Protein AF-A0A7K9TS84-F1 (afdb_monomer_lite)

Radius of gyration: 18.05 Å; chains: 1; bounding box: 31×57×30 Å

Secondary structure (DSSP, 8-state):
-HHHHHHHHHHHHHIIIIITTT-----TTHHHHHHHHHHHHHHHHHTT---TTPPTT-S---------

Organism: NCBI:txid176938

Foldseek 3Di:
DVLVVVLVVLCVCCCVPAVVVPHPDDRPSVVSCVVVVVVVVVVCVVVVPPPPPADDVGPPPPDPDDDD

pLDDT: mean 85.17, std 13.95, range [44.19, 96.0]

Structure (mmCIF, N/CA/C/O backbone):
data_AF-A0A7K9TS84-F1
#
_entry.id   AF-A0A7K9TS84-F1
#
loop_
_atom_site.group_PDB
_atom_site.id
_atom_site.type_symbol
_atom_site.label_atom_id
_atom_site.label_alt_id
_atom_site.label_comp_id
_atom_site.label_asym_id
_atom_site.label_entity_id
_atom_site.label_seq_id
_atom_site.pdbx_PDB_ins_code
_atom_site.Cartn_x
_atom_site.Cartn_y
_atom_site.Cartn_z
_atom_site.occupancy
_atom_site.B_iso_or_equiv
_atom_site.auth_seq_id
_atom_site.auth_comp_id
_atom_site.auth_asym_id
_atom_site.auth_atom_id
_atom_site.pdbx_PDB_model_num
ATOM 1 N N . THR A 1 1 ? -8.719 6.380 3.640 1.00 80.31 1 THR A N 1
ATOM 2 C CA . THR A 1 1 ? -7.887 7.266 4.484 1.00 80.31 1 THR A CA 1
ATOM 3 C C . THR A 1 1 ? -6.767 7.848 3.643 1.00 80.31 1 THR A C 1
ATOM 5 O O . THR A 1 1 ? -6.360 7.197 2.687 1.00 80.31 1 THR A O 1
ATOM 8 N N . GLU A 1 2 ? -6.274 9.045 3.976 1.00 89.56 2 GLU A N 1
ATOM 9 C CA . GLU A 1 2 ? -5.117 9.684 3.307 1.00 89.56 2 GLU A CA 1
ATOM 10 C C . GLU A 1 2 ? -3.909 8.731 3.235 1.00 89.56 2 GLU A C 1
ATOM 12 O O . GLU A 1 2 ? -3.337 8.532 2.169 1.00 89.56 2 GLU A O 1
ATOM 17 N N . LEU A 1 3 ? -3.638 8.011 4.331 1.00 91.38 3 LEU A N 1
ATOM 18 C CA . LEU A 1 3 ? -2.547 7.036 4.444 1.00 91.38 3 LEU A CA 1
ATOM 19 C C . LEU A 1 3 ? -2.591 5.917 3.384 1.00 91.38 3 LEU A C 1
ATOM 21 O O . LEU A 1 3 ? -1.551 5.504 2.881 1.00 91.38 3 LEU A O 1
ATOM 25 N N . LYS A 1 4 ? -3.793 5.444 3.017 1.00 92.19 4 LYS A N 1
ATOM 26 C CA . LYS A 1 4 ? -3.961 4.476 1.922 1.00 92.19 4 LYS A CA 1
ATOM 27 C C . LYS A 1 4 ? -3.565 5.099 0.585 1.00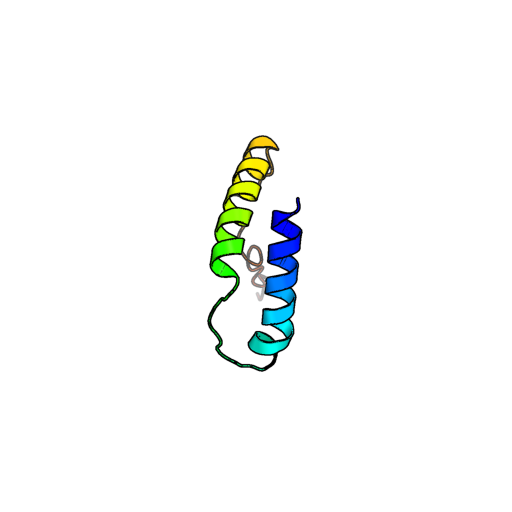 92.19 4 LYS A C 1
ATOM 29 O O . LYS A 1 4 ? -2.852 4.473 -0.186 1.00 92.19 4 LYS A O 1
ATOM 34 N N . ARG A 1 5 ? -4.031 6.324 0.317 1.00 94.62 5 ARG A N 1
ATOM 35 C CA . ARG A 1 5 ? -3.792 7.017 -0.956 1.00 94.62 5 ARG A CA 1
ATOM 36 C C . ARG A 1 5 ? -2.29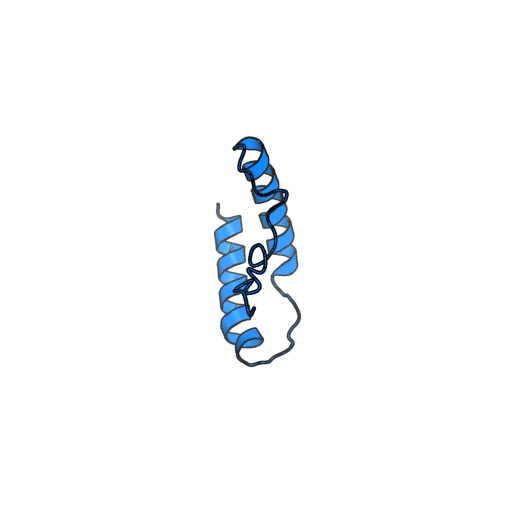9 7.248 -1.186 1.00 94.62 5 ARG A C 1
ATOM 38 O O . ARG A 1 5 ? -1.820 7.003 -2.286 1.00 94.62 5 ARG A O 1
ATOM 45 N N . GLU A 1 6 ? -1.573 7.675 -0.154 1.00 93.69 6 GLU A N 1
ATOM 46 C CA . GLU A 1 6 ? -0.120 7.883 -0.222 1.00 93.69 6 GLU A CA 1
ATOM 47 C C . GLU A 1 6 ? 0.643 6.579 -0.477 1.00 93.69 6 GLU A C 1
ATOM 49 O O . GLU A 1 6 ? 1.512 6.530 -1.350 1.00 93.69 6 GLU A O 1
ATOM 54 N N . TYR A 1 7 ? 0.296 5.508 0.247 1.00 94.94 7 TYR A N 1
ATOM 55 C CA . TYR A 1 7 ? 0.902 4.196 0.032 1.00 94.94 7 TYR A CA 1
ATOM 56 C C . TYR A 1 7 ? 0.614 3.667 -1.378 1.00 94.94 7 TYR A C 1
ATOM 58 O O . TYR A 1 7 ? 1.548 3.275 -2.073 1.00 94.94 7 TYR A O 1
ATOM 66 N N . ASP A 1 8 ? -0.644 3.714 -1.826 1.00 94.50 8 ASP A N 1
ATOM 67 C CA . ASP A 1 8 ? -1.049 3.216 -3.143 1.00 94.50 8 ASP A CA 1
ATOM 68 C C . ASP A 1 8 ? -0.333 3.981 -4.272 1.00 94.50 8 ASP A C 1
ATOM 70 O O . ASP A 1 8 ? 0.135 3.376 -5.234 1.00 94.50 8 ASP A O 1
ATOM 74 N N . GLN A 1 9 ? -0.191 5.307 -4.158 1.00 96.00 9 GLN A N 1
ATOM 75 C CA . GLN A 1 9 ? 0.551 6.113 -5.134 1.00 96.00 9 GLN A CA 1
ATOM 76 C C . GLN A 1 9 ? 2.040 5.749 -5.172 1.00 96.00 9 GLN A C 1
ATOM 78 O O . GLN A 1 9 ? 2.603 5.587 -6.257 1.00 96.00 9 GLN A O 1
ATOM 83 N N . CYS A 1 10 ? 2.668 5.588 -4.003 1.00 94.69 10 CYS A N 1
ATOM 84 C CA . CYS A 1 10 ? 4.060 5.155 -3.904 1.00 94.69 10 CYS A CA 1
ATOM 85 C C . CYS A 1 10 ? 4.250 3.771 -4.542 1.00 94.69 10 CYS A C 1
ATOM 87 O O . CYS A 1 10 ? 5.116 3.592 -5.402 1.00 94.69 10 CYS A O 1
ATOM 89 N N . PHE A 1 11 ? 3.401 2.813 -4.158 1.00 94.62 11 PHE A N 1
ATOM 90 C CA . PHE A 1 11 ? 3.465 1.436 -4.627 1.00 94.62 11 PHE A CA 1
ATOM 91 C C . PHE A 1 11 ? 3.248 1.348 -6.134 1.00 94.62 11 PHE A C 1
ATOM 93 O O . PHE A 1 11 ? 4.059 0.734 -6.814 1.00 94.62 11 PHE A O 1
ATOM 100 N N . ASN A 1 12 ? 2.216 1.999 -6.679 1.00 94.62 12 ASN A N 1
ATOM 101 C CA . ASN A 1 12 ? 1.914 1.942 -8.111 1.00 94.62 12 ASN A CA 1
ATOM 102 C C . ASN A 1 12 ? 3.070 2.474 -8.962 1.00 94.62 12 ASN A C 1
ATOM 104 O O . ASN A 1 12 ? 3.400 1.890 -9.995 1.00 94.62 12 ASN A O 1
ATOM 108 N N . ARG A 1 13 ? 3.719 3.554 -8.511 1.00 93.94 13 ARG A N 1
ATOM 109 C CA . ARG A 1 13 ? 4.897 4.099 -9.188 1.00 93.94 13 ARG A CA 1
ATOM 110 C C . ARG A 1 13 ? 6.068 3.123 -9.140 1.00 93.94 13 ARG A C 1
ATOM 112 O O . ARG A 1 13 ? 6.640 2.811 -10.180 1.00 93.94 13 ARG A O 1
ATOM 119 N N . TRP A 1 14 ? 6.412 2.626 -7.952 1.00 93.25 14 TRP A N 1
ATOM 120 C CA . TRP A 1 14 ? 7.499 1.656 -7.791 1.00 93.25 14 TRP A CA 1
ATOM 121 C C . TRP A 1 14 ? 7.232 0.370 -8.585 1.00 93.25 14 TRP A C 1
ATOM 123 O O . TRP A 1 14 ? 8.118 -0.135 -9.272 1.00 93.25 14 TRP A O 1
ATOM 133 N N . PHE A 1 15 ? 5.995 -0.115 -8.568 1.00 92.31 15 PHE A N 1
ATOM 134 C CA . PHE A 1 15 ? 5.581 -1.316 -9.274 1.00 92.31 15 PHE A CA 1
ATOM 135 C C . PHE A 1 15 ? 5.760 -1.164 -10.791 1.00 92.31 15 PHE A C 1
ATOM 137 O O . PHE A 1 15 ? 6.415 -1.994 -11.418 1.00 92.31 15 PHE A O 1
ATOM 144 N N . ALA A 1 16 ? 5.253 -0.074 -11.376 1.00 92.69 16 ALA A N 1
ATOM 145 C CA . ALA A 1 16 ? 5.337 0.169 -12.816 1.00 92.69 16 ALA A CA 1
ATOM 146 C C . ALA A 1 16 ? 6.756 0.511 -13.301 1.00 92.69 16 ALA A C 1
ATOM 148 O O . ALA A 1 16 ? 7.169 0.098 -14.386 1.00 92.69 16 ALA A O 1
ATOM 149 N N . GLU A 1 17 ? 7.508 1.291 -12.522 1.00 91.00 17 GLU A N 1
ATOM 150 C CA . GLU A 1 17 ? 8.806 1.808 -12.956 1.00 91.00 17 GLU A CA 1
ATOM 151 C C . GLU A 1 17 ? 9.973 0.894 -12.603 1.00 91.00 17 GLU A C 1
ATOM 153 O O . GLU A 1 17 ? 10.964 0.925 -13.327 1.00 91.00 17 GLU A O 1
ATOM 158 N N . LYS A 1 18 ? 9.883 0.123 -11.514 1.00 89.12 18 LYS A N 1
ATOM 159 C CA . LYS A 1 18 ? 10.994 -0.676 -10.983 1.00 89.12 18 LYS A CA 1
ATOM 160 C C . LYS A 1 18 ? 10.704 -2.161 -11.071 1.00 89.12 18 LYS A C 1
ATOM 162 O O . LYS A 1 18 ? 11.381 -2.869 -11.814 1.00 89.12 18 LYS A O 1
ATOM 167 N N . PHE A 1 19 ? 9.651 -2.607 -10.391 1.00 89.88 19 PHE A N 1
ATOM 168 C CA . PHE A 1 19 ? 9.346 -4.030 -10.271 1.00 89.88 19 PHE A CA 1
ATOM 169 C C . PHE A 1 19 ? 9.069 -4.682 -11.634 1.00 89.88 19 PHE A C 1
ATOM 171 O O . PHE A 1 19 ? 9.725 -5.656 -11.993 1.00 89.88 19 PHE A O 1
ATOM 178 N N . LEU A 1 20 ? 8.170 -4.107 -12.443 1.00 92.19 20 LEU A N 1
ATOM 179 C CA . LEU A 1 20 ? 7.837 -4.645 -13.771 1.00 92.19 20 LEU A CA 1
ATOM 180 C C . LEU A 1 20 ? 8.993 -4.573 -14.778 1.00 92.19 20 LEU A C 1
ATOM 182 O O . LEU A 1 20 ? 9.005 -5.328 -15.746 1.00 92.19 20 LEU A O 1
ATOM 186 N N . LYS A 1 21 ? 9.965 -3.683 -14.562 1.00 91.88 21 LYS A N 1
ATOM 187 C CA . LYS A 1 21 ? 11.147 -3.551 -15.426 1.00 91.88 21 LYS A CA 1
ATOM 188 C C . LYS A 1 21 ? 12.301 -4.462 -15.002 1.00 91.88 21 LYS A C 1
ATOM 190 O O . LYS A 1 21 ? 13.349 -4.437 -15.639 1.00 91.88 21 LYS A O 1
ATOM 195 N N . GLY A 1 22 ? 12.119 -5.254 -13.943 1.00 88.00 22 GLY A N 1
ATOM 196 C CA . GLY A 1 22 ? 13.158 -6.125 -13.397 1.00 88.00 22 GLY A CA 1
ATOM 197 C C . GLY A 1 22 ? 14.248 -5.376 -12.629 1.00 88.00 22 GLY A C 1
ATOM 198 O O . GLY A 1 22 ? 15.287 -5.959 -12.325 1.00 88.00 22 GLY A O 1
ATOM 199 N N . GLU A 1 23 ? 14.038 -4.099 -12.295 1.00 83.81 23 GLU A N 1
ATOM 200 C CA . GLU A 1 23 ? 14.951 -3.380 -11.414 1.00 83.81 23 GLU A CA 1
ATOM 201 C C . GLU A 1 23 ? 14.713 -3.849 -9.977 1.00 83.81 23 GLU A C 1
ATOM 203 O O . GLU A 1 23 ? 13.659 -3.593 -9.389 1.00 83.81 23 GLU A O 1
ATOM 208 N N . SER A 1 24 ? 15.719 -4.483 -9.374 1.00 68.69 24 SER A N 1
ATOM 209 C CA . SER A 1 24 ? 15.741 -4.790 -7.942 1.00 68.69 24 SER A CA 1
ATOM 210 C C . SER A 1 24 ? 16.042 -3.528 -7.126 1.00 68.69 24 SER A C 1
ATOM 212 O O . SER A 1 24 ? 16.994 -3.473 -6.346 1.00 68.69 24 SER A O 1
ATOM 214 N N . ALA A 1 25 ? 15.265 -2.468 -7.342 1.00 66.38 25 ALA A N 1
ATOM 215 C CA . ALA A 1 25 ? 15.216 -1.364 -6.405 1.00 66.38 25 ALA A CA 1
ATOM 216 C C . ALA A 1 25 ? 14.502 -1.887 -5.154 1.00 66.38 25 ALA A C 1
ATOM 218 O O . ALA A 1 25 ? 13.437 -2.498 -5.270 1.00 66.38 25 ALA A O 1
ATOM 219 N N . GLY A 1 26 ? 15.094 -1.676 -3.974 1.00 76.56 26 GLY A N 1
ATOM 220 C CA . GLY A 1 26 ? 14.466 -2.022 -2.696 1.00 76.56 26 GLY A CA 1
ATOM 221 C C . GLY A 1 26 ? 13.081 -1.383 -2.540 1.00 76.56 26 GLY A C 1
ATOM 222 O O . GLY A 1 26 ? 12.614 -0.679 -3.426 1.00 76.56 26 GLY A O 1
ATOM 223 N N . ASP A 1 27 ? 12.415 -1.607 -1.413 1.00 79.62 27 ASP A N 1
ATOM 224 C CA . ASP A 1 27 ? 11.062 -1.086 -1.187 1.00 79.62 27 ASP A CA 1
ATOM 225 C C . ASP A 1 27 ? 11.093 0.358 -0.630 1.00 79.62 27 ASP A C 1
ATOM 227 O O . ASP A 1 27 ? 11.303 0.537 0.576 1.00 79.62 27 ASP A O 1
ATOM 231 N N . PRO A 1 28 ? 10.873 1.410 -1.453 1.00 87.75 28 PRO A N 1
ATOM 232 C CA . PRO A 1 28 ? 10.820 2.787 -0.964 1.00 87.75 28 PRO A CA 1
ATOM 233 C C . PRO A 1 28 ? 9.540 3.070 -0.164 1.00 87.75 28 PRO A C 1
ATOM 235 O O . PRO A 1 28 ? 9.481 4.044 0.586 1.00 87.75 28 PRO A O 1
ATOM 238 N N . CYS A 1 29 ? 8.513 2.231 -0.309 1.00 93.06 29 CYS A N 1
ATOM 239 C CA . CYS A 1 29 ? 7.196 2.413 0.288 1.00 93.06 29 CYS A CA 1
ATOM 240 C C . CYS A 1 29 ? 7.045 1.653 1.613 1.00 93.06 29 CYS A C 1
ATOM 242 O O . CYS A 1 29 ? 6.025 1.806 2.286 1.00 93.06 29 CYS A O 1
ATOM 244 N N . GLY A 1 30 ? 8.053 0.883 2.036 1.00 91.19 30 GLY A N 1
ATOM 245 C CA . GLY A 1 30 ? 7.961 -0.015 3.188 1.00 91.19 30 GLY A CA 1
ATOM 246 C C . GLY A 1 30 ? 7.602 0.674 4.509 1.00 91.19 30 GLY A C 1
ATOM 247 O O . GLY A 1 30 ? 6.863 0.120 5.324 1.00 91.19 30 GLY A O 1
ATOM 248 N N . GLN A 1 31 ? 8.052 1.915 4.729 1.00 92.12 31 GLN A N 1
ATOM 249 C CA . GLN A 1 31 ? 7.674 2.680 5.928 1.00 92.12 31 GLN A CA 1
ATOM 250 C C . GLN A 1 31 ? 6.209 3.143 5.895 1.00 92.12 31 GLN A C 1
ATOM 252 O O . GLN A 1 31 ? 5.527 3.102 6.923 1.00 92.12 31 GLN A O 1
ATOM 257 N N . LEU A 1 32 ? 5.705 3.549 4.723 1.00 92.88 32 LEU A N 1
ATOM 258 C CA . LEU A 1 32 ? 4.291 3.892 4.531 1.00 92.88 32 LEU A CA 1
ATOM 259 C C . LEU A 1 32 ? 3.418 2.648 4.693 1.00 92.88 32 LEU A C 1
ATOM 261 O O . LEU A 1 32 ? 2.405 2.692 5.393 1.00 92.88 32 LEU A O 1
ATOM 265 N N . PHE A 1 33 ? 3.866 1.523 4.129 1.00 94.12 33 PHE A N 1
ATOM 266 C CA . PHE A 1 33 ? 3.176 0.247 4.231 1.00 94.12 33 PHE A CA 1
ATOM 267 C C . PHE A 1 33 ? 3.010 -0.196 5.680 1.00 94.12 33 PHE A C 1
ATOM 269 O O . PHE A 1 33 ? 1.897 -0.506 6.081 1.00 94.12 33 PHE A O 1
ATOM 276 N N . LYS A 1 34 ? 4.066 -0.147 6.504 1.00 94.25 34 LYS A N 1
ATOM 277 C CA . LYS A 1 34 ? 3.977 -0.519 7.928 1.00 94.25 34 LYS A CA 1
ATOM 278 C C . LYS A 1 34 ? 2.906 0.275 8.675 1.00 94.25 34 LYS A C 1
ATOM 280 O O . LYS A 1 34 ? 2.120 -0.298 9.426 1.00 94.25 34 LYS A O 1
ATOM 285 N N . ARG A 1 35 ? 2.848 1.592 8.459 1.00 93.69 35 ARG A N 1
ATOM 286 C CA . ARG A 1 35 ? 1.835 2.457 9.089 1.00 93.69 35 ARG A CA 1
ATOM 287 C C . ARG A 1 35 ? 0.431 2.116 8.599 1.00 93.69 35 ARG A C 1
ATOM 289 O O . ARG A 1 35 ? -0.490 2.004 9.407 1.00 93.69 35 ARG A O 1
ATOM 296 N N . TYR A 1 36 ? 0.274 1.936 7.289 1.00 94.12 36 TYR A N 1
ATOM 297 C CA . TYR A 1 36 ? -0.999 1.558 6.683 1.00 94.12 36 TYR A CA 1
ATOM 298 C C . TYR A 1 36 ? -1.475 0.185 7.174 1.00 94.12 36 TYR A C 1
ATOM 300 O O . TYR A 1 36 ? -2.611 0.057 7.626 1.00 94.12 36 TYR A O 1
ATOM 308 N N . GLN A 1 37 ? -0.593 -0.812 7.185 1.00 94.50 37 GLN A N 1
ATOM 309 C CA . GLN A 1 37 ? -0.866 -2.171 7.639 1.00 94.50 37 GLN A CA 1
ATOM 310 C C . GLN A 1 37 ? -1.352 -2.197 9.090 1.00 94.50 37 GLN A C 1
ATOM 312 O O . GLN A 1 37 ? -2.353 -2.850 9.369 1.00 94.50 37 GLN A O 1
ATOM 317 N N . LEU A 1 38 ? -0.709 -1.463 10.005 1.00 94.81 38 LEU A N 1
ATOM 318 C CA . LEU A 1 38 ? -1.152 -1.378 11.404 1.00 94.81 38 LEU A CA 1
ATOM 319 C C . LEU A 1 38 ? -2.564 -0.788 11.528 1.00 94.81 38 LEU A C 1
ATOM 321 O O . LEU A 1 38 ? -3.393 -1.301 12.280 1.00 94.81 38 LEU A O 1
ATOM 325 N N . CYS A 1 39 ? -2.854 0.267 10.761 1.00 94.19 39 CYS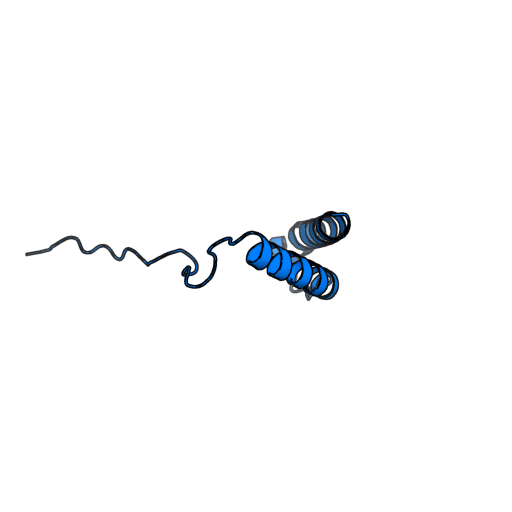 A N 1
ATOM 326 C CA . CYS A 1 39 ? -4.182 0.875 10.718 1.00 94.19 39 CYS A CA 1
ATOM 327 C C . CYS A 1 39 ? -5.242 -0.118 10.213 1.00 94.19 39 CYS A C 1
ATOM 329 O O . CYS A 1 39 ? -6.301 -0.256 10.826 1.00 94.19 39 CYS A O 1
ATOM 331 N N . VAL A 1 40 ? -4.939 -0.849 9.139 1.00 94.56 40 VAL A N 1
ATOM 332 C CA . VAL A 1 40 ? -5.846 -1.838 8.543 1.00 94.56 40 VAL A CA 1
ATOM 333 C C . VAL A 1 40 ? -6.047 -3.042 9.457 1.00 94.56 40 VAL A C 1
ATOM 335 O O . VAL A 1 40 ? -7.183 -3.448 9.665 1.00 94.56 40 VAL A O 1
ATOM 338 N N . GLN A 1 41 ? -4.985 -3.585 10.056 1.00 93.50 41 GLN A N 1
ATOM 339 C CA . GLN A 1 41 ? -5.084 -4.712 10.988 1.00 93.50 41 GLN A CA 1
ATOM 340 C C . GLN A 1 41 ? -5.977 -4.385 12.187 1.00 93.50 41 GLN A C 1
ATOM 342 O O . GLN A 1 41 ? -6.774 -5.223 12.604 1.00 93.50 41 GLN A O 1
ATOM 347 N N . 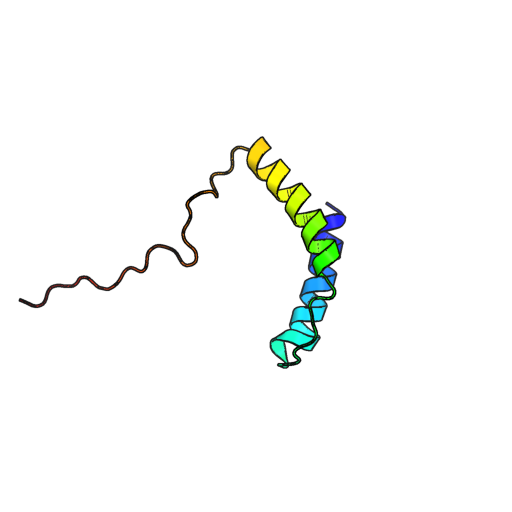LYS A 1 42 ? -5.884 -3.161 12.720 1.00 94.19 42 LYS A N 1
ATOM 348 C CA . LYS A 1 42 ? -6.788 -2.695 13.776 1.00 94.19 42 LYS A CA 1
ATOM 349 C C . LYS A 1 42 ? -8.239 -2.661 13.287 1.00 94.19 42 LYS A C 1
ATOM 351 O O . LYS A 1 42 ? -9.105 -3.232 13.940 1.00 94.19 42 LYS A O 1
ATOM 356 N N . ALA A 1 43 ? -8.486 -2.063 12.121 1.00 94.00 43 ALA A N 1
ATOM 357 C CA . ALA A 1 43 ? -9.830 -1.975 11.551 1.00 94.00 43 ALA A CA 1
ATOM 358 C C . ALA A 1 43 ? -10.441 -3.353 11.238 1.00 94.00 43 ALA A C 1
ATOM 360 O O . ALA A 1 43 ? -11.629 -3.555 11.455 1.00 94.00 43 ALA A O 1
ATOM 361 N N . ILE A 1 44 ? -9.638 -4.309 10.764 1.00 94.44 44 ILE A N 1
ATOM 362 C CA . ILE A 1 44 ? -10.060 -5.690 10.489 1.00 94.44 44 ILE A CA 1
ATOM 363 C C . ILE A 1 44 ? -10.569 -6.371 11.760 1.00 94.44 44 ILE A C 1
ATOM 365 O O . ILE A 1 44 ? -11.637 -6.976 11.734 1.00 94.44 44 ILE A O 1
ATOM 369 N N . LYS A 1 45 ? -9.840 -6.219 12.874 1.00 93.50 45 LYS A N 1
ATOM 370 C CA . LYS A 1 45 ? -10.248 -6.753 14.180 1.00 93.50 45 LYS A CA 1
AT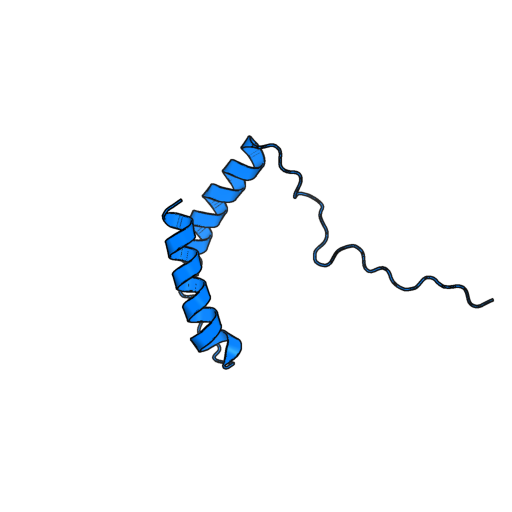OM 371 C C . LYS A 1 45 ? -11.512 -6.072 14.703 1.00 93.50 45 LYS A C 1
ATOM 373 O O . LYS A 1 45 ? -12.417 -6.748 15.167 1.00 93.50 45 LYS A O 1
ATOM 378 N N . GLU A 1 46 ? -11.602 -4.746 14.594 1.00 95.31 46 GLU A N 1
ATOM 379 C CA . GLU A 1 46 ? -12.779 -3.975 15.036 1.00 95.31 46 GLU A CA 1
ATOM 380 C C . GLU A 1 46 ? -14.042 -4.266 14.215 1.00 95.31 46 GLU A C 1
ATOM 382 O O . GLU A 1 46 ? -15.156 -4.084 14.704 1.00 95.31 46 GLU A O 1
ATOM 387 N N . LYS A 1 47 ? -13.878 -4.678 12.955 1.00 94.81 47 LYS A N 1
ATOM 388 C CA . LYS A 1 47 ? -14.972 -5.018 12.037 1.00 94.81 47 LYS A CA 1
ATOM 389 C C . LYS A 1 47 ? -15.275 -6.514 11.969 1.00 94.81 47 LYS A C 1
ATOM 391 O O . LYS A 1 47 ? -16.146 -6.882 11.189 1.00 94.81 47 LYS A O 1
ATOM 396 N N . ASP A 1 48 ? -14.578 -7.331 12.758 1.00 92.81 48 ASP A N 1
ATOM 397 C CA . ASP A 1 48 ? -14.738 -8.789 12.807 1.00 92.81 48 ASP A CA 1
ATOM 398 C C . ASP A 1 48 ? -14.645 -9.443 11.412 1.00 92.81 48 ASP A C 1
ATOM 400 O O . ASP A 1 48 ? -15.498 -10.216 10.980 1.00 92.81 48 ASP A O 1
ATOM 404 N N . ILE A 1 49 ? -13.625 -9.047 10.638 1.00 93.94 49 ILE A N 1
ATOM 405 C CA . ILE A 1 49 ? -13.400 -9.581 9.289 1.00 93.94 49 ILE A CA 1
ATOM 406 C C . ILE A 1 49 ? -12.503 -10.828 9.399 1.00 93.94 49 ILE A C 1
ATOM 408 O O . ILE A 1 49 ? -11.332 -10.694 9.772 1.00 93.94 49 ILE A O 1
ATOM 412 N N . PRO A 1 50 ? -12.991 -12.032 9.037 1.00 89.44 50 PRO A N 1
ATOM 413 C CA . PRO A 1 50 ? -12.244 -13.275 9.197 1.00 89.44 50 PRO A CA 1
ATOM 414 C C . PRO A 1 50 ? -11.187 -13.425 8.096 1.00 89.44 50 PRO A C 1
ATOM 416 O O . PRO A 1 50 ? -11.471 -13.890 6.993 1.00 89.44 50 PRO A O 1
ATOM 419 N N . ILE A 1 51 ? -9.955 -13.013 8.395 1.00 89.94 51 ILE A N 1
ATOM 420 C CA . ILE A 1 51 ? -8.791 -13.201 7.508 1.00 89.94 51 ILE A CA 1
ATOM 421 C C . ILE A 1 51 ? -7.747 -14.175 8.069 1.00 89.94 51 ILE A C 1
ATOM 423 O O . ILE A 1 51 ? -6.837 -14.583 7.348 1.00 89.94 51 ILE A O 1
ATOM 427 N N . GLU A 1 52 ? -7.844 -14.526 9.352 1.00 87.50 52 GLU A N 1
ATOM 428 C CA . GLU A 1 52 ? -6.923 -15.458 10.003 1.00 87.50 52 GLU A CA 1
ATOM 429 C C . GLU A 1 52 ? -7.213 -16.895 9.548 1.00 87.50 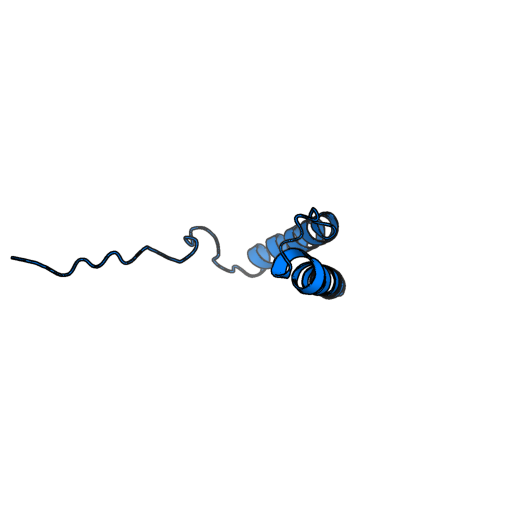52 GLU A C 1
ATOM 431 O O . GLU A 1 52 ? -8.366 -17.306 9.446 1.00 87.50 52 GLU A O 1
ATOM 436 N N . GLY A 1 53 ? -6.161 -17.663 9.252 1.00 84.06 53 GLY A N 1
ATOM 437 C CA . GLY A 1 53 ? -6.286 -19.054 8.801 1.00 84.06 53 GLY A CA 1
ATOM 438 C C . GLY A 1 53 ? -6.618 -19.236 7.316 1.00 84.06 53 GLY A C 1
ATOM 439 O O . GLY A 1 53 ? -6.754 -20.371 6.868 1.00 84.06 53 GLY A O 1
ATOM 440 N N . LEU A 1 54 ? -6.714 -18.154 6.535 1.00 88.12 54 LEU A N 1
ATOM 441 C CA . LEU A 1 54 ? -6.794 -18.253 5.079 1.00 88.12 54 LEU A CA 1
ATOM 442 C C . LEU A 1 54 ? -5.424 -18.615 4.497 1.00 88.12 54 LEU A C 1
ATOM 444 O O . LEU A 1 54 ? -4.427 -17.933 4.740 1.00 88.12 54 LEU A O 1
ATOM 448 N N . GLU A 1 55 ? -5.383 -19.675 3.695 1.00 87.62 55 GLU A N 1
ATOM 449 C CA . GLU A 1 55 ? -4.169 -20.080 2.994 1.00 87.62 55 GLU A CA 1
ATOM 450 C C . GLU A 1 55 ? -3.927 -19.207 1.758 1.00 87.62 55 GLU A C 1
ATOM 452 O O . GLU A 1 55 ? -4.837 -18.898 0.981 1.00 87.62 55 GLU A O 1
ATOM 457 N N . PHE A 1 56 ? -2.669 -18.814 1.558 1.00 86.56 56 PHE A N 1
ATOM 458 C CA . PHE A 1 56 ? -2.252 -18.084 0.368 1.00 86.56 56 PHE A CA 1
ATOM 459 C C . PHE A 1 56 ? -2.457 -18.953 -0.880 1.00 86.56 56 PHE A C 1
ATOM 461 O O . PHE A 1 56 ? -2.026 -20.100 -0.911 1.00 86.56 56 PHE A O 1
ATOM 468 N N . MET A 1 57 ? -3.114 -18.392 -1.901 1.00 85.88 57 MET A N 1
ATOM 469 C CA . MET A 1 57 ? -3.550 -19.101 -3.119 1.00 85.88 57 MET A CA 1
ATOM 470 C C . MET A 1 57 ? -4.590 -20.215 -2.886 1.00 85.88 57 MET A C 1
ATOM 472 O O . MET A 1 57 ? -4.915 -20.948 -3.820 1.00 85.88 57 MET A O 1
ATOM 476 N N . GLY A 1 58 ? -5.184 -20.272 -1.688 1.00 77.44 58 GLY A N 1
ATOM 477 C CA . GLY A 1 58 ? -6.177 -21.269 -1.305 1.00 77.44 58 GLY A CA 1
ATOM 478 C C . GLY A 1 58 ? -5.593 -22.679 -1.173 1.00 77.44 58 GLY A C 1
ATOM 479 O O . GLY A 1 58 ? -4.427 -22.913 -1.499 1.00 77.44 58 GLY A O 1
ATOM 480 N N . PRO A 1 59 ? -6.405 -23.649 -0.720 1.00 77.88 59 PRO A N 1
ATOM 481 C CA . PRO A 1 59 ? -5.986 -25.036 -0.724 1.00 77.88 59 PRO A CA 1
ATOM 482 C C . PRO A 1 59 ? -5.665 -25.423 -2.165 1.00 77.88 59 PRO A C 1
ATOM 484 O O . PRO A 1 59 ? -6.513 -25.298 -3.056 1.00 77.88 59 PRO A O 1
ATOM 487 N N . SER A 1 60 ? -4.438 -25.898 -2.394 1.00 63.59 60 SER A N 1
ATOM 488 C CA . SER A 1 60 ? -4.075 -26.554 -3.644 1.00 63.59 60 SER A CA 1
ATOM 489 C C . SER A 1 60 ? -5.058 -27.699 -3.850 1.00 63.59 60 SER A C 1
ATOM 491 O O . SER A 1 60 ? -4.898 -28.773 -3.275 1.00 63.59 60 SER A O 1
ATOM 493 N N . LYS A 1 61 ? -6.095 -27.490 -4.667 1.00 58.28 61 LYS A N 1
ATOM 494 C CA . LYS A 1 61 ? -6.853 -28.590 -5.252 1.00 58.28 61 LYS A CA 1
ATOM 495 C C . LYS A 1 61 ? -5.924 -29.282 -6.240 1.00 58.28 61 LYS A C 1
ATOM 497 O O . LYS A 1 61 ? -6.033 -29.112 -7.451 1.00 58.28 61 LYS A O 1
ATOM 502 N N . GLY A 1 62 ? -4.979 -30.048 -5.698 1.00 54.06 62 GLY A N 1
ATOM 503 C CA . GLY A 1 62 ? -4.410 -31.173 -6.405 1.00 54.06 62 GLY A CA 1
ATOM 504 C C . GLY A 1 62 ? -5.589 -31.987 -6.915 1.00 54.06 62 GLY A C 1
ATOM 505 O O . GLY A 1 62 ? -6.505 -32.308 -6.156 1.00 54.06 62 GLY A O 1
ATOM 506 N N . LYS A 1 63 ? -5.616 -32.219 -8.225 1.00 49.44 63 LYS A N 1
ATOM 507 C CA . LYS A 1 63 ? -6.525 -33.172 -8.847 1.00 49.44 63 LYS A CA 1
ATOM 508 C C . LYS A 1 63 ? -6.394 -34.506 -8.115 1.00 49.44 63 LYS A C 1
ATOM 510 O O . LYS A 1 63 ? -5.464 -35.259 -8.376 1.00 49.44 63 LYS A O 1
ATOM 515 N N . THR A 1 64 ? -7.337 -34.809 -7.238 1.00 55.56 64 THR A N 1
ATOM 516 C CA . THR A 1 64 ? -7.695 -36.190 -6.941 1.00 55.56 64 THR A CA 1
ATOM 517 C C . THR A 1 64 ? -8.803 -36.545 -7.922 1.00 55.56 64 THR A C 1
ATOM 519 O O . THR A 1 64 ? -9.983 -36.450 -7.604 1.00 55.56 64 THR A O 1
ATOM 522 N N . GLU A 1 65 ? -8.426 -36.883 -9.153 1.00 52.44 65 GLU A N 1
ATOM 523 C CA . GLU A 1 65 ? -9.289 -37.669 -10.030 1.00 52.44 65 GLU A CA 1
ATOM 524 C C . GLU A 1 65 ? -8.652 -39.050 -10.150 1.00 52.44 65 GLU A C 1
ATOM 526 O O . GLU A 1 65 ? -7.541 -39.195 -10.654 1.00 52.44 65 GLU A O 1
ATOM 531 N N . ASN A 1 66 ? -9.357 -40.027 -9.575 1.00 52.25 66 ASN A N 1
ATOM 532 C CA . ASN A 1 66 ? -9.237 -41.466 -9.784 1.00 52.25 66 ASN A CA 1
ATOM 533 C C . ASN A 1 66 ? -8.517 -41.849 -11.089 1.00 52.25 66 ASN A C 1
ATOM 535 O O . ASN A 1 66 ? -9.042 -41.602 -12.173 1.00 52.25 66 ASN A O 1
ATOM 539 N N . SER A 1 67 ? -7.428 -42.610 -10.982 1.00 44.19 67 SER A N 1
ATOM 540 C CA . SER A 1 67 ? -7.218 -43.717 -11.913 1.00 44.19 67 SER A CA 1
ATOM 541 C C . SER A 1 67 ? -7.249 -44.996 -11.095 1.00 44.19 67 SER A C 1
ATOM 543 O O . SER A 1 67 ? -6.375 -45.234 -10.261 1.00 44.19 67 SER A O 1
ATOM 545 N N . SER A 1 68 ? -8.329 -45.749 -11.295 1.00 49.22 68 SER A N 1
ATOM 546 C CA . SER A 1 68 ? -8.334 -47.200 -11.112 1.00 49.22 68 SER A CA 1
ATOM 547 C C . SER A 1 68 ? -7.304 -47.858 -12.028 1.00 49.22 68 SER A C 1
ATOM 549 O O . SER A 1 68 ? -6.879 -47.193 -13.008 1.00 49.22 68 SER A O 1
#

Sequence (68 aa):
TELKREYDQCFNRWFAEKFLKGESAGDPCGQLFKRYQLCVQKAIKEKDIPIEGLEFMGPSKGKTENSS

InterPro domains:
  IPR007918 Mitochondrial distribution/morphology family 35/apoptosis [PF05254] (1-50)
  IPR007918 Mitochondrial distribution/morphology family 35/apoptosis [PTHR46403] (1-50)